Protein AF-L9KLC5-F1 (afdb_monomer_lite)

Structure (mmCIF, N/CA/C/O backbone):
data_AF-L9KLC5-F1
#
_entry.id   AF-L9KLC5-F1
#
loop_
_atom_site.group_PDB
_atom_site.id
_atom_site.type_symbol
_atom_site.label_atom_id
_atom_site.label_alt_id
_atom_site.label_comp_id
_atom_site.label_asym_id
_atom_site.label_entity_id
_atom_site.label_seq_id
_atom_site.pdbx_PDB_ins_code
_atom_site.Cartn_x
_atom_site.Cartn_y
_atom_site.Cartn_z
_atom_site.occupancy
_atom_site.B_iso_or_equiv
_atom_site.auth_seq_id
_atom_site.auth_comp_id
_atom_site.auth_asym_id
_atom_site.auth_atom_id
_atom_site.pdbx_PDB_model_num
ATOM 1 N N . MET A 1 1 ? -35.137 -9.277 29.439 1.00 42.78 1 MET A N 1
ATOM 2 C CA . MET A 1 1 ? -35.444 -10.238 28.359 1.00 42.78 1 MET A CA 1
ATOM 3 C C . MET A 1 1 ? -36.063 -11.472 28.999 1.00 42.78 1 MET A C 1
ATOM 5 O O . MET A 1 1 ? -35.470 -12.008 29.927 1.00 42.78 1 MET A O 1
ATOM 9 N N . LEU A 1 2 ? -37.289 -11.828 28.605 1.00 43.81 2 LEU A N 1
ATOM 10 C CA . LEU A 1 2 ? -38.022 -12.984 29.130 1.00 43.81 2 LEU A CA 1
ATOM 11 C C . LEU A 1 2 ? -37.481 -14.276 28.512 1.00 43.81 2 LEU A C 1
ATOM 13 O O . LEU A 1 2 ? -37.380 -14.364 27.292 1.00 43.81 2 LEU A O 1
ATOM 17 N N . PHE A 1 3 ? -37.238 -15.297 29.333 1.00 42.31 3 PHE A N 1
ATOM 18 C CA . PHE A 1 3 ? -37.087 -16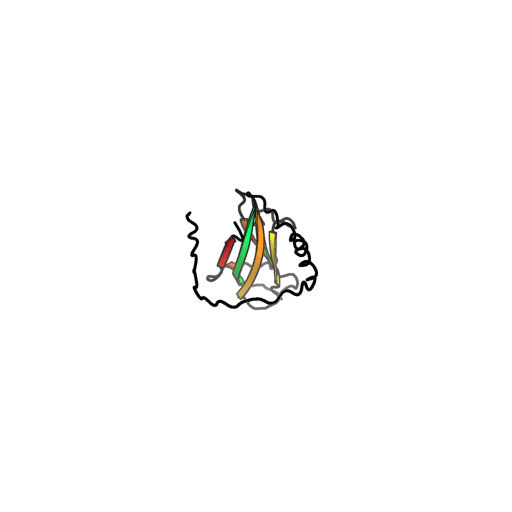.667 28.850 1.00 42.31 3 PHE A CA 1
ATOM 19 C C . PHE A 1 3 ? -38.375 -17.439 29.136 1.00 42.31 3 PHE A C 1
ATOM 21 O O . PHE A 1 3 ? -38.686 -17.780 30.277 1.00 42.31 3 PHE A O 1
ATOM 28 N N . VAL A 1 4 ? -39.144 -17.671 28.073 1.00 50.16 4 VAL A N 1
ATOM 29 C CA . VAL A 1 4 ? -40.345 -18.509 28.067 1.00 50.16 4 VAL A CA 1
ATOM 30 C C . VAL A 1 4 ? -39.913 -19.966 28.233 1.00 50.16 4 VAL A C 1
ATOM 32 O O . VAL A 1 4 ? -39.196 -20.505 27.394 1.00 50.16 4 VAL A O 1
ATOM 35 N N . ARG A 1 5 ? -40.350 -20.621 29.314 1.00 53.28 5 ARG A N 1
ATOM 36 C CA . ARG A 1 5 ? -40.268 -22.082 29.448 1.00 53.28 5 ARG A CA 1
ATOM 37 C C . ARG A 1 5 ? -41.528 -22.711 28.859 1.00 53.28 5 ARG A C 1
ATOM 39 O O . ARG A 1 5 ? -42.580 -22.681 29.492 1.00 53.28 5 ARG A O 1
ATOM 46 N N . GLN A 1 6 ? -41.409 -23.319 27.680 1.00 43.84 6 GLN A N 1
ATOM 47 C CA . GLN A 1 6 ? -42.404 -24.271 27.188 1.00 43.84 6 GLN A CA 1
ATOM 48 C C . GLN A 1 6 ? -42.295 -25.572 27.989 1.00 43.84 6 GLN A C 1
ATOM 50 O O . GLN A 1 6 ? -41.244 -26.207 28.035 1.00 43.84 6 GLN A O 1
ATOM 55 N N . SER A 1 7 ? -43.385 -25.935 28.661 1.00 54.06 7 SER A N 1
ATOM 56 C CA . SER A 1 7 ? -43.576 -27.246 29.277 1.00 54.06 7 SER A CA 1
ATOM 57 C C . SER A 1 7 ? -44.527 -28.048 28.401 1.00 54.06 7 SER A C 1
ATOM 59 O O . SER A 1 7 ? -45.740 -27.874 28.504 1.00 54.06 7 SER A O 1
ATOM 61 N N . ASP A 1 8 ? -43.995 -28.942 27.574 1.00 46.34 8 ASP A N 1
ATOM 62 C CA . ASP A 1 8 ? -44.810 -29.964 26.924 1.00 46.34 8 ASP A CA 1
ATOM 63 C C . ASP A 1 8 ? -45.087 -31.094 27.923 1.00 46.34 8 ASP A C 1
ATOM 65 O O . ASP A 1 8 ? -44.284 -32.002 28.148 1.00 46.34 8 ASP A O 1
ATOM 69 N N . LYS A 1 9 ? -46.252 -31.010 28.574 1.00 55.09 9 LYS A N 1
ATOM 70 C CA . LYS A 1 9 ? -46.855 -32.124 29.311 1.00 55.09 9 LYS A CA 1
ATOM 71 C C . LYS A 1 9 ? -47.473 -33.103 28.309 1.00 55.09 9 LYS A C 1
ATOM 73 O O . LYS A 1 9 ? -48.619 -32.941 27.905 1.00 55.09 9 LYS A O 1
ATOM 78 N N . GLY A 1 10 ? -46.728 -34.149 27.962 1.00 40.53 10 GLY A N 1
ATOM 79 C CA . GLY A 1 10 ? -47.250 -35.334 27.280 1.00 40.53 10 GLY A CA 1
ATOM 80 C C . GLY A 1 10 ? -47.792 -36.359 28.278 1.00 40.53 10 GLY A C 1
ATOM 81 O O . GLY A 1 10 ? -47.041 -36.978 29.027 1.00 40.53 10 GLY A O 1
ATOM 82 N N . VAL A 1 11 ? -49.111 -36.524 28.293 1.00 54.00 11 VAL A N 1
ATOM 83 C CA . VAL A 1 11 ? -49.867 -37.548 29.028 1.00 54.00 11 VAL A CA 1
ATOM 84 C C . VAL A 1 11 ? -49.674 -38.941 28.406 1.00 54.00 11 VAL A C 1
ATOM 86 O O . VAL A 1 11 ? -49.833 -39.070 27.200 1.00 54.00 11 VAL A O 1
ATOM 89 N N . ASN A 1 12 ? -49.428 -40.002 29.195 1.00 40.97 12 ASN A N 1
ATOM 90 C CA . ASN A 1 12 ? -50.196 -41.253 29.057 1.00 40.97 12 ASN A CA 1
ATOM 91 C C . ASN A 1 12 ? -50.024 -42.234 30.234 1.00 40.97 12 ASN A C 1
ATOM 93 O O . ASN A 1 12 ? -48.937 -42.520 30.725 1.00 40.97 12 ASN A O 1
ATOM 97 N N . SER A 1 13 ? -51.165 -42.771 30.639 1.00 51.97 13 SER A N 1
ATOM 98 C CA . SER A 1 13 ? -51.431 -43.753 31.685 1.00 51.97 13 SER A CA 1
ATOM 99 C C . SER A 1 13 ? -50.973 -45.186 31.365 1.00 51.97 13 SER A C 1
ATOM 101 O O . SER A 1 13 ? -51.109 -45.623 30.225 1.00 51.97 13 SER A O 1
ATOM 103 N N . LYS A 1 14 ? -50.581 -45.970 32.390 1.00 40.66 14 LYS A N 1
ATOM 104 C CA . LYS A 1 14 ? -50.991 -47.390 32.536 1.00 40.66 14 LYS A CA 1
ATOM 105 C C . LYS A 1 14 ? -50.641 -47.994 33.909 1.00 40.66 14 LYS A C 1
ATOM 107 O O . LYS A 1 14 ? -49.487 -48.101 34.304 1.00 40.66 14 LYS A O 1
ATOM 112 N N . ARG A 1 15 ? -51.688 -48.439 34.614 1.00 55.22 15 ARG A N 1
ATOM 113 C CA . ARG A 1 15 ? -51.669 -49.317 35.802 1.00 55.22 15 ARG A CA 1
ATOM 114 C C . ARG A 1 15 ? -51.050 -50.686 35.466 1.00 55.22 15 ARG A C 1
ATOM 116 O O . ARG A 1 15 ? -51.536 -51.319 34.534 1.00 55.22 15 ARG A O 1
ATOM 123 N N . ARG A 1 16 ? -50.159 -51.225 36.319 1.00 38.47 16 ARG A N 1
ATOM 124 C CA . ARG A 1 16 ? -50.186 -52.654 36.730 1.00 38.47 16 ARG A CA 1
ATOM 125 C C . ARG A 1 16 ? -49.274 -52.981 37.932 1.00 38.47 16 ARG A C 1
ATOM 127 O O . ARG A 1 16 ? -48.059 -52.994 37.834 1.00 38.47 16 ARG A O 1
ATOM 134 N N . SER A 1 17 ? -49.930 -53.235 39.066 1.00 47.22 17 SER A N 1
ATOM 135 C CA . SER A 1 17 ? -49.796 -54.382 39.987 1.00 47.22 17 SER A CA 1
ATOM 136 C C . SER A 1 17 ? -48.453 -55.128 40.161 1.00 47.22 17 SER A C 1
ATOM 138 O O . SER A 1 17 ? -48.020 -55.839 39.264 1.00 47.22 17 SER A O 1
ATOM 140 N N . ARG A 1 18 ? -47.989 -55.117 41.427 1.00 50.56 18 ARG A N 1
ATOM 141 C CA . ARG A 1 18 ? -47.351 -56.189 42.238 1.00 50.56 18 ARG A CA 1
ATOM 142 C C . ARG A 1 18 ? -46.278 -57.086 41.592 1.00 50.56 18 ARG A C 1
ATOM 144 O O . ARG A 1 18 ? -46.581 -57.981 40.816 1.00 50.56 18 ARG A O 1
ATOM 151 N N . GLY A 1 19 ? -45.066 -56.990 42.146 1.00 41.56 19 GLY A N 1
ATOM 152 C CA . GLY A 1 19 ? -44.021 -58.017 42.074 1.00 41.56 19 GLY A CA 1
ATOM 153 C C . GLY A 1 19 ? -42.798 -57.604 42.895 1.00 41.56 19 GLY A C 1
ATOM 154 O O . GLY A 1 19 ? -41.914 -56.919 42.397 1.00 41.56 19 GLY A O 1
ATOM 155 N N . LYS A 1 20 ? -42.777 -57.948 44.187 1.00 52.56 20 LYS A N 1
ATOM 156 C CA . LYS A 1 20 ? -41.714 -57.585 45.135 1.00 52.56 20 LYS A CA 1
ATOM 157 C C . LYS A 1 20 ? -40.546 -58.568 44.998 1.00 52.56 20 LYS A C 1
ATOM 159 O O . LYS A 1 20 ? -40.587 -59.647 45.570 1.00 52.56 20 LYS A O 1
ATOM 164 N N . THR A 1 21 ? -39.490 -58.167 44.296 1.00 48.28 21 THR A N 1
ATOM 165 C CA . THR A 1 21 ? -38.128 -58.701 44.465 1.00 48.28 21 THR A CA 1
ATOM 166 C C . THR A 1 21 ? -37.161 -57.522 44.432 1.00 48.28 21 THR A C 1
ATOM 168 O O . THR A 1 21 ? -36.985 -56.862 43.412 1.00 48.28 21 THR A O 1
ATOM 171 N N . ARG A 1 22 ? -36.564 -57.205 45.588 1.00 51.19 22 ARG A N 1
ATOM 172 C CA . ARG A 1 22 ? -35.509 -56.190 45.710 1.00 51.19 22 ARG A CA 1
ATOM 173 C C . ARG A 1 22 ? -34.255 -56.718 45.005 1.00 51.19 22 ARG A C 1
ATOM 175 O O . ARG A 1 22 ? -33.419 -57.354 45.634 1.00 51.19 22 ARG A O 1
ATOM 182 N N . ARG A 1 23 ? -34.127 -56.466 43.700 1.00 50.81 23 ARG A N 1
ATOM 183 C CA . ARG A 1 23 ? -32.815 -56.452 43.044 1.00 50.81 23 ARG A CA 1
ATOM 184 C C . ARG A 1 23 ? -32.133 -55.147 43.434 1.00 50.81 23 ARG A C 1
ATOM 186 O O . ARG A 1 23 ? -32.679 -54.073 43.191 1.00 50.81 23 ARG A O 1
ATOM 193 N N . VAL A 1 24 ? -30.982 -55.254 44.090 1.00 59.22 24 VAL A N 1
ATOM 194 C CA . VAL A 1 24 ? -30.119 -54.116 44.415 1.00 59.22 24 VAL A CA 1
ATOM 195 C C . VAL A 1 24 ? -29.614 -53.567 43.082 1.00 59.22 24 VAL A C 1
ATOM 197 O O . VAL A 1 24 ? -28.774 -54.188 42.439 1.00 59.22 24 VAL A O 1
ATOM 200 N N . GLN A 1 25 ? -30.200 -52.468 42.607 1.00 58.38 25 GLN A N 1
ATOM 201 C CA . GLN A 1 25 ? -29.637 -51.729 41.481 1.00 58.38 25 GLN A CA 1
ATOM 202 C C . GLN A 1 25 ? -28.346 -51.069 41.984 1.00 58.38 25 GLN A C 1
ATOM 204 O O . GLN A 1 25 ? -28.409 -50.373 43.003 1.00 58.38 25 GLN A O 1
ATOM 209 N N . PRO A 1 26 ? -27.186 -51.290 41.339 1.00 64.50 26 PRO A N 1
ATOM 210 C CA . PRO A 1 26 ? -25.995 -50.498 41.614 1.00 64.50 26 PRO A CA 1
ATOM 211 C C . PRO A 1 26 ? -26.360 -49.023 41.451 1.00 64.50 26 PRO A C 1
ATOM 213 O O . PRO A 1 26 ? -27.056 -48.670 40.496 1.00 64.50 26 PRO A O 1
ATOM 216 N N . LEU A 1 27 ? -25.962 -48.185 42.410 1.00 68.94 27 LEU A N 1
ATOM 217 C CA . LEU A 1 27 ? -26.276 -46.762 42.366 1.00 68.94 27 LEU A CA 1
ATOM 218 C C . LEU A 1 27 ? -25.819 -46.180 41.014 1.00 68.94 27 LEU A C 1
ATOM 220 O O . LEU A 1 27 ? -24.725 -46.531 40.561 1.00 68.94 27 LEU A O 1
ATOM 224 N N . PRO A 1 28 ? -26.620 -45.311 40.367 1.00 70.81 28 PRO A N 1
ATOM 225 C CA . PRO A 1 28 ? -26.165 -44.557 39.207 1.00 70.81 28 PRO A CA 1
ATOM 226 C C . PRO A 1 28 ? -24.825 -43.899 39.537 1.00 70.81 28 PRO A C 1
ATOM 228 O O . PRO A 1 28 ? -24.700 -43.244 40.575 1.00 70.81 28 PRO A O 1
ATOM 231 N N . GLY A 1 29 ? -23.818 -44.133 38.693 1.00 73.25 29 GLY A N 1
ATOM 232 C CA . GLY A 1 29 ? -22.491 -43.560 38.891 1.00 73.25 29 GLY A CA 1
ATOM 233 C C . GLY A 1 29 ? -22.571 -42.033 38.986 1.00 73.25 29 GLY A C 1
ATOM 234 O O . GLY A 1 29 ? -23.473 -41.431 38.392 1.00 73.25 29 GLY A O 1
ATOM 235 N N . PRO A 1 30 ? -21.668 -41.392 39.741 1.00 81.69 30 PRO A N 1
ATOM 236 C CA . PRO A 1 30 ? -21.642 -39.941 39.817 1.00 81.69 30 PRO A CA 1
ATOM 237 C C . PRO A 1 30 ? -21.497 -39.339 38.407 1.00 81.69 30 PRO A C 1
ATOM 239 O O . PRO A 1 30 ? -20.821 -39.934 37.560 1.00 81.69 30 PRO A O 1
ATOM 242 N N . PRO A 1 31 ? -22.115 -38.173 38.136 1.00 81.50 31 PRO A N 1
ATOM 243 C CA . PRO A 1 31 ? -21.855 -37.416 36.918 1.00 81.50 31 PRO A CA 1
ATOM 244 C C . PRO A 1 31 ? -20.347 -37.267 36.700 1.00 81.50 31 PRO A C 1
ATOM 246 O O . PRO A 1 31 ? -19.607 -37.010 37.652 1.00 81.50 31 PRO A O 1
ATOM 249 N N . GLY A 1 32 ? -19.897 -37.449 35.456 1.00 76.94 32 GLY A N 1
ATOM 250 C CA . GLY A 1 32 ? -18.493 -37.256 35.107 1.00 76.94 32 GLY A CA 1
ATOM 251 C C . GLY A 1 32 ? -18.023 -35.850 35.499 1.00 76.94 32 GLY A C 1
ATOM 252 O O . GLY A 1 32 ? -18.836 -34.917 35.510 1.00 76.94 32 GLY A O 1
ATOM 253 N N . PRO A 1 33 ? -16.737 -35.679 35.842 1.00 84.75 33 PRO A N 1
ATOM 254 C CA . PRO A 1 33 ? -16.212 -34.364 36.165 1.00 84.75 33 PRO A CA 1
ATOM 255 C C . PRO A 1 33 ? -16.456 -33.396 34.994 1.00 84.75 33 PRO A C 1
ATOM 257 O O . PRO A 1 33 ? -16.416 -33.822 33.833 1.00 84.75 33 PRO A O 1
ATOM 260 N N . PRO A 1 34 ? -16.705 -32.103 35.274 1.00 83.19 34 PRO A N 1
ATOM 261 C CA . PRO A 1 34 ? -16.731 -31.078 34.241 1.00 83.19 34 PRO A CA 1
ATOM 262 C C . PRO A 1 34 ? -15.475 -31.175 33.372 1.00 83.19 34 PRO A C 1
ATOM 264 O O . PRO A 1 34 ? -14.375 -31.386 33.887 1.00 83.19 34 PRO A O 1
ATOM 267 N N . GLY A 1 35 ? -15.644 -31.040 32.055 1.00 79.69 35 GLY A N 1
ATOM 268 C CA . GLY A 1 35 ? -14.510 -31.004 31.137 1.00 79.69 35 GLY A CA 1
ATOM 269 C C . GLY A 1 35 ? -13.533 -29.883 31.514 1.00 79.69 35 GLY A C 1
ATOM 270 O O . GLY A 1 35 ? -13.946 -28.894 32.130 1.00 79.69 35 GLY A O 1
ATOM 271 N N . PRO A 1 36 ? -12.242 -30.018 31.167 1.00 85.38 36 PRO A N 1
ATOM 272 C CA . PRO A 1 36 ? -11.267 -28.971 31.424 1.00 85.38 36 PRO A CA 1
ATOM 273 C C . PRO A 1 36 ? -11.740 -27.657 30.805 1.00 85.38 36 PRO A C 1
ATOM 275 O O . PRO A 1 36 ? -12.269 -27.628 29.690 1.00 85.38 36 PRO A O 1
ATOM 278 N N . GLN A 1 37 ? -11.559 -26.567 31.546 1.00 83.56 37 GLN A N 1
ATOM 279 C CA . GLN A 1 37 ? -11.861 -25.245 31.029 1.00 83.56 37 GLN A CA 1
ATOM 280 C C . GLN A 1 37 ? -10.972 -24.972 29.812 1.00 83.56 37 GLN A C 1
ATOM 282 O O . GLN A 1 37 ? -9.769 -25.241 29.839 1.00 83.56 37 GLN A O 1
ATOM 287 N N . GLY A 1 38 ? -11.583 -24.476 28.733 1.00 75.62 38 GLY A N 1
ATOM 288 C CA . GLY A 1 38 ? -10.853 -24.091 27.530 1.00 75.62 38 GLY A CA 1
ATOM 289 C C . GLY A 1 38 ? -9.805 -23.013 27.831 1.00 75.62 38 GLY A C 1
ATOM 290 O O . GLY A 1 38 ? -9.916 -22.310 28.841 1.00 75.62 38 GLY A O 1
ATOM 291 N N . PRO A 1 39 ? -8.782 -22.872 26.975 1.00 80.38 39 PRO A N 1
ATOM 292 C CA . PRO A 1 39 ? -7.769 -21.843 27.153 1.00 80.38 39 PRO A CA 1
ATOM 293 C C . PRO A 1 39 ? -8.416 -20.447 27.218 1.00 80.38 39 PRO A C 1
ATOM 295 O O . PRO A 1 39 ? -9.404 -20.202 26.517 1.00 80.38 39 PRO A O 1
ATOM 298 N N . PRO A 1 40 ? -7.877 -19.527 28.040 1.00 80.19 40 PRO A N 1
ATOM 299 C CA . PRO A 1 40 ? -8.296 -18.132 28.031 1.00 80.19 40 PRO A CA 1
ATOM 300 C C . PRO A 1 40 ? -8.230 -17.556 26.613 1.00 80.19 40 PRO A C 1
ATOM 302 O O . PRO A 1 40 ? -7.259 -17.787 25.890 1.00 80.19 40 PRO A O 1
ATOM 305 N N . GLY A 1 41 ? -9.262 -16.811 26.217 1.00 73.62 41 GLY A N 1
ATOM 306 C CA . GLY A 1 41 ? -9.247 -16.082 24.951 1.00 73.62 41 GLY A CA 1
ATOM 307 C C . GLY A 1 41 ? -8.134 -15.021 24.921 1.00 73.62 41 GLY A C 1
ATOM 308 O O . GLY A 1 41 ? -7.663 -14.594 25.979 1.00 73.62 41 GLY A O 1
ATOM 309 N N . PRO A 1 42 ? -7.700 -14.582 23.728 1.00 67.44 42 PRO A N 1
ATOM 310 C CA . PRO A 1 42 ? -6.713 -13.515 23.600 1.00 67.44 42 PRO A CA 1
ATOM 311 C C . PRO A 1 42 ? -7.224 -12.216 24.242 1.00 67.44 42 PRO A C 1
ATOM 313 O O . PRO A 1 42 ? -8.339 -11.775 23.971 1.00 67.44 42 PRO A O 1
ATOM 316 N N . ILE A 1 43 ? -6.397 -11.599 25.090 1.00 62.97 43 ILE A N 1
ATOM 317 C CA . ILE A 1 43 ? -6.682 -10.302 25.716 1.00 62.97 43 ILE A CA 1
ATOM 318 C C . ILE A 1 43 ? -6.230 -9.217 24.736 1.00 62.97 43 ILE A C 1
ATOM 320 O O . ILE A 1 43 ? -5.039 -8.921 24.646 1.00 62.97 43 ILE A O 1
ATOM 324 N N . ILE A 1 44 ? -7.165 -8.649 23.976 1.00 60.81 44 ILE A N 1
ATOM 325 C CA . ILE A 1 44 ? -6.906 -7.449 23.172 1.00 60.81 44 ILE A CA 1
ATOM 326 C C . ILE A 1 44 ? -7.217 -6.240 24.070 1.00 60.81 44 ILE A C 1
ATOM 328 O O . ILE A 1 44 ? -8.344 -6.145 24.560 1.00 60.81 44 ILE A O 1
ATOM 332 N N . PRO A 1 45 ? -6.249 -5.345 24.349 1.00 64.44 45 PRO A N 1
ATOM 333 C CA . PRO A 1 45 ? -6.528 -4.135 25.110 1.00 64.44 45 PRO A CA 1
ATOM 334 C C . PRO A 1 45 ? -7.559 -3.273 24.361 1.00 64.44 45 PRO A C 1
ATOM 336 O O . PRO A 1 45 ? -7.473 -3.177 23.135 1.00 64.44 45 PRO A O 1
ATOM 339 N N . PRO A 1 46 ? -8.523 -2.645 25.057 1.00 64.06 46 PRO A N 1
ATOM 340 C CA . PRO A 1 46 ? -9.630 -1.915 24.431 1.00 64.06 46 PRO A CA 1
ATOM 341 C C . PRO A 1 46 ? -9.179 -0.736 23.552 1.00 64.06 46 PRO A C 1
ATOM 343 O O . PRO A 1 46 ? -9.956 -0.226 22.748 1.00 64.06 46 PRO A O 1
ATOM 346 N N . GLU A 1 47 ? -7.923 -0.306 23.668 1.00 68.44 47 GLU A N 1
ATOM 347 C CA . GLU A 1 47 ? -7.333 0.761 22.864 1.00 68.44 47 GLU A CA 1
ATOM 348 C C . GLU A 1 47 ? -6.651 0.267 21.579 1.00 68.44 47 GLU A C 1
ATOM 350 O O . GLU A 1 47 ? -6.242 1.102 20.768 1.00 68.44 47 GLU A O 1
ATOM 355 N N . ALA A 1 48 ? -6.493 -1.049 21.393 1.00 71.62 48 ALA A N 1
ATOM 356 C CA . ALA A 1 48 ? -5.803 -1.643 20.253 1.00 71.62 48 ALA A CA 1
ATOM 357 C C . ALA A 1 48 ? -6.791 -2.174 19.204 1.00 71.62 48 ALA A C 1
ATOM 359 O O . ALA A 1 48 ? -7.593 -3.068 19.452 1.00 71.62 48 ALA A O 1
ATOM 360 N N . LEU A 1 49 ? -6.678 -1.639 17.992 1.00 82.81 49 LEU A N 1
ATOM 361 C CA . LEU A 1 49 ? -7.451 -1.992 16.814 1.00 82.81 49 LEU A CA 1
ATOM 362 C C . LEU A 1 49 ? -6.566 -2.765 15.840 1.00 82.81 49 LEU A C 1
ATOM 364 O O . LEU A 1 49 ? -5.600 -2.236 15.287 1.00 82.81 49 LEU A O 1
ATOM 368 N N . LEU A 1 50 ? -6.926 -4.017 15.594 1.00 85.00 50 LEU A N 1
ATOM 369 C CA . LEU A 1 50 ? -6.359 -4.811 14.512 1.00 85.00 50 LEU A CA 1
ATOM 370 C C . LEU A 1 50 ? -6.933 -4.320 13.184 1.00 85.00 50 LEU A C 1
ATOM 372 O O . LEU A 1 50 ? -8.142 -4.397 12.976 1.00 85.00 50 LEU A O 1
ATOM 376 N N . LYS A 1 51 ? -6.095 -3.834 12.268 1.00 88.06 51 LYS A N 1
ATOM 377 C CA . LYS A 1 51 ? -6.542 -3.478 10.915 1.00 88.06 51 LYS A CA 1
ATOM 378 C C . LYS A 1 51 ? -5.811 -4.291 9.867 1.00 88.06 51 LYS A C 1
ATOM 380 O O . LYS A 1 51 ? -4.584 -4.248 9.811 1.00 88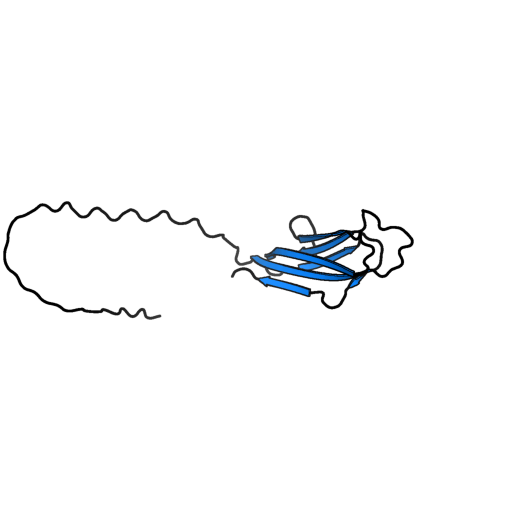.06 51 LYS A O 1
ATOM 385 N N . ASP A 1 52 ? -6.575 -4.986 9.034 1.00 93.00 52 ASP A N 1
ATOM 386 C CA . ASP A 1 52 ? -6.079 -5.633 7.825 1.00 93.00 52 ASP A CA 1
ATOM 387 C C . ASP A 1 52 ? -6.031 -4.617 6.692 1.00 93.00 52 ASP A C 1
ATOM 389 O O . ASP A 1 52 ? -7.048 -4.018 6.344 1.00 93.00 52 ASP A O 1
ATOM 393 N N . PHE A 1 53 ? -4.844 -4.390 6.153 1.00 94.69 53 PHE A N 1
ATOM 394 C CA . PHE A 1 53 ? -4.594 -3.465 5.064 1.00 94.69 53 PHE A CA 1
ATOM 395 C C . PHE A 1 53 ? -4.416 -4.233 3.767 1.00 94.69 53 PHE A C 1
ATOM 397 O O . PHE A 1 53 ? -3.687 -5.220 3.714 1.00 94.69 53 PHE A O 1
ATOM 404 N N . GLN A 1 54 ? -5.018 -3.710 2.706 1.00 96.00 54 GLN A N 1
ATOM 405 C CA . GLN A 1 54 ? -4.830 -4.186 1.346 1.00 96.00 54 GLN A CA 1
ATOM 406 C C . GLN A 1 54 ? -4.534 -2.987 0.454 1.00 96.00 54 GLN A C 1
ATOM 408 O O . GLN A 1 54 ? -5.359 -2.084 0.296 1.00 96.00 54 GLN A O 1
ATOM 413 N N . LEU A 1 55 ? -3.350 -2.979 -0.146 1.00 96.50 55 LEU A N 1
ATOM 414 C CA . LEU A 1 55 ? -2.925 -1.923 -1.049 1.00 96.50 55 LEU A CA 1
ATOM 415 C C . LEU A 1 55 ? -2.395 -2.530 -2.339 1.00 96.50 55 LEU A C 1
ATOM 417 O O . LEU A 1 55 ? -1.496 -3.364 -2.323 1.00 96.50 55 LEU A O 1
ATOM 421 N N . LEU A 1 56 ? -2.935 -2.060 -3.456 1.00 96.06 56 LEU A N 1
ATOM 422 C CA . LEU A 1 56 ? -2.495 -2.373 -4.804 1.00 96.06 56 LEU A CA 1
ATOM 423 C C . LEU A 1 56 ? -2.104 -1.071 -5.491 1.00 96.06 56 LEU A C 1
ATOM 425 O O . LEU A 1 56 ? -2.953 -0.216 -5.740 1.00 96.06 56 LEU A O 1
ATOM 429 N N . LEU A 1 57 ? -0.836 -0.935 -5.844 1.00 95.50 57 LEU A N 1
ATOM 430 C CA . LEU A 1 57 ? -0.346 0.188 -6.621 1.00 95.50 57 LEU A CA 1
ATOM 431 C C . LEU A 1 57 ? -0.049 -0.275 -8.043 1.00 95.50 57 LEU A C 1
ATOM 433 O O . LEU A 1 57 ? 0.764 -1.173 -8.266 1.00 95.50 57 LEU A O 1
ATOM 437 N N . LYS A 1 58 ? -0.698 0.372 -9.007 1.00 94.50 58 LYS A N 1
ATOM 438 C CA . LYS A 1 58 ? -0.358 0.276 -10.424 1.00 94.50 58 LYS A CA 1
ATOM 439 C C . LYS A 1 58 ? 0.432 1.514 -10.783 1.00 94.50 58 LYS A C 1
ATOM 441 O O . LYS A 1 58 ? -0.020 2.628 -10.513 1.00 94.50 58 LYS A O 1
ATOM 446 N N . ALA A 1 59 ? 1.573 1.346 -11.422 1.00 91.94 59 ALA A N 1
ATOM 447 C CA . ALA A 1 59 ? 2.327 2.490 -11.890 1.00 91.94 59 ALA A CA 1
ATOM 448 C C . ALA A 1 59 ? 3.008 2.219 -13.229 1.00 91.94 59 ALA A C 1
ATOM 450 O O . ALA A 1 59 ? 3.163 1.080 -13.674 1.00 91.94 59 ALA A O 1
ATOM 451 N N . LEU A 1 60 ? 3.284 3.322 -13.913 1.00 90.56 60 LEU A N 1
ATOM 452 C CA . LEU A 1 60 ? 3.904 3.373 -15.222 1.00 90.56 60 LEU A CA 1
ATOM 453 C C . LEU A 1 60 ? 5.286 3.991 -15.063 1.00 90.56 60 LEU A C 1
ATOM 455 O O . LEU A 1 60 ? 5.430 5.045 -14.451 1.00 90.56 60 LEU A O 1
ATOM 459 N N . ARG A 1 61 ? 6.297 3.331 -15.610 1.00 87.94 61 ARG A N 1
ATOM 460 C CA . ARG A 1 61 ? 7.653 3.847 -15.704 1.00 87.94 61 ARG A CA 1
ATOM 461 C C . ARG A 1 61 ? 7.709 4.783 -16.897 1.00 87.94 61 ARG A C 1
ATOM 463 O O . ARG A 1 61 ? 7.551 4.344 -18.031 1.00 87.94 61 ARG A O 1
ATOM 470 N N . GLU A 1 62 ? 7.968 6.053 -16.638 1.00 82.75 62 GLU A N 1
ATOM 471 C CA . GLU A 1 62 ? 8.262 7.011 -17.695 1.00 82.75 62 GLU A CA 1
ATOM 472 C C . GLU A 1 62 ? 9.676 6.691 -18.222 1.00 82.75 62 GLU A C 1
ATOM 474 O O . GLU A 1 62 ? 10.676 6.794 -17.503 1.00 82.75 62 GLU A O 1
ATOM 479 N N . GLN A 1 63 ? 9.771 6.188 -19.456 1.00 72.12 63 GLN A N 1
ATOM 480 C CA . GLN A 1 63 ? 11.053 5.973 -20.141 1.00 72.12 63 GLN A CA 1
ATOM 481 C C . GLN A 1 63 ? 11.603 7.312 -20.664 1.00 72.12 63 GLN A C 1
ATOM 483 O O . GLN A 1 63 ? 10.822 8.134 -21.142 1.00 72.12 63 GLN A O 1
ATOM 488 N N . PRO A 1 64 ? 12.932 7.557 -20.561 1.00 57.94 64 PRO A N 1
ATOM 489 C CA . PRO A 1 64 ? 13.945 6.785 -21.289 1.00 57.94 64 PRO A CA 1
ATOM 490 C C . PRO A 1 64 ? 15.197 6.483 -20.445 1.00 57.94 64 PRO A C 1
ATOM 492 O O . PRO A 1 64 ? 16.106 7.311 -20.332 1.00 57.94 64 PRO A O 1
ATOM 495 N N . ARG A 1 65 ? 15.313 5.271 -19.878 1.00 62.56 65 ARG A N 1
ATOM 496 C CA . ARG A 1 65 ? 16.619 4.840 -19.349 1.00 62.56 65 ARG A CA 1
ATOM 497 C C . ARG A 1 65 ? 17.563 4.590 -20.518 1.00 62.56 65 ARG A C 1
ATOM 499 O O . ARG A 1 65 ? 17.380 3.656 -21.289 1.00 62.56 65 ARG A O 1
ATOM 506 N N . ARG A 1 66 ? 18.611 5.410 -20.626 1.00 61.28 66 ARG A N 1
ATOM 507 C CA . ARG A 1 66 ? 19.779 5.105 -21.460 1.00 61.28 66 ARG A CA 1
ATOM 508 C C . ARG A 1 66 ? 20.617 4.045 -20.742 1.00 61.28 66 ARG A C 1
ATOM 510 O O . ARG A 1 66 ? 21.529 4.380 -19.993 1.00 61.28 66 ARG A O 1
ATOM 517 N N . GLY A 1 67 ? 20.265 2.776 -20.916 1.00 68.69 67 GLY A N 1
ATOM 518 C CA . GLY A 1 67 ? 21.040 1.648 -20.402 1.00 68.69 67 GLY A CA 1
ATOM 519 C C . GLY A 1 67 ? 20.183 0.440 -20.020 1.00 68.69 67 GLY A C 1
ATOM 520 O O . GLY A 1 67 ? 18.970 0.576 -19.859 1.00 68.69 67 GLY A O 1
ATOM 521 N N . PRO A 1 68 ? 20.803 -0.744 -19.882 1.00 70.12 68 PRO A N 1
ATOM 522 C CA . PRO A 1 68 ? 20.101 -1.961 -19.497 1.00 70.12 68 PRO A CA 1
ATOM 523 C C . PRO A 1 68 ? 19.519 -1.863 -18.070 1.00 70.12 68 PRO A C 1
ATOM 525 O O . PRO A 1 68 ? 20.080 -1.141 -17.234 1.00 70.12 68 PRO A O 1
ATOM 528 N N . PRO A 1 69 ? 18.420 -2.588 -17.774 1.00 71.38 69 PRO A N 1
ATOM 529 C CA . PRO A 1 69 ? 17.878 -2.716 -16.422 1.00 71.38 69 PRO A CA 1
ATOM 530 C C . PRO A 1 69 ? 18.957 -3.190 -15.450 1.00 71.38 69 PRO A C 1
ATOM 532 O O . PRO A 1 69 ? 19.754 -4.073 -15.781 1.00 71.38 69 PRO A O 1
ATOM 535 N N . ARG A 1 70 ? 19.008 -2.598 -14.255 1.00 76.44 70 ARG A N 1
ATOM 536 C CA . ARG A 1 70 ? 19.978 -3.010 -13.236 1.00 76.44 70 ARG A CA 1
ATOM 537 C C . ARG A 1 70 ? 19.338 -4.059 -12.328 1.00 76.44 70 ARG A C 1
ATOM 539 O O . ARG A 1 70 ? 18.177 -3.896 -11.967 1.00 76.44 70 ARG A O 1
ATOM 546 N N . PRO A 1 71 ? 20.105 -5.036 -11.814 1.00 71.50 71 PRO A N 1
ATOM 547 C CA . PRO A 1 71 ? 19.606 -6.001 -10.823 1.00 71.50 71 PRO A CA 1
ATOM 548 C C . PRO A 1 71 ? 19.115 -5.361 -9.513 1.00 71.50 71 PRO A C 1
ATOM 550 O O . PRO A 1 71 ? 18.531 -6.020 -8.665 1.00 71.50 71 PRO A O 1
ATOM 553 N N . ARG A 1 72 ? 19.417 -4.074 -9.300 1.00 81.31 72 ARG A N 1
ATOM 554 C CA . ARG A 1 72 ? 19.023 -3.302 -8.113 1.00 81.31 72 ARG A CA 1
ATOM 555 C C . ARG A 1 72 ? 17.773 -2.457 -8.338 1.00 81.31 72 ARG A C 1
ATOM 557 O O . ARG A 1 72 ? 17.344 -1.781 -7.407 1.00 81.31 72 ARG A O 1
ATOM 564 N N . ASP A 1 73 ? 17.220 -2.464 -9.549 1.00 87.06 73 ASP A N 1
ATOM 565 C CA . ASP A 1 73 ? 16.010 -1.719 -9.852 1.00 87.06 73 ASP A CA 1
ATOM 566 C C . ASP A 1 73 ? 14.855 -2.390 -9.116 1.00 87.06 73 ASP A C 1
ATOM 568 O O . ASP A 1 73 ? 14.376 -3.448 -9.512 1.00 87.06 73 ASP A O 1
ATOM 572 N N . GLN A 1 74 ? 14.426 -1.782 -8.019 1.00 90.38 74 GLN A N 1
ATOM 573 C CA . GLN A 1 74 ? 13.338 -2.292 -7.199 1.00 90.38 74 GLN A CA 1
ATOM 574 C C . GLN A 1 74 ? 12.458 -1.150 -6.709 1.00 90.38 74 GLN A C 1
ATOM 576 O O . GLN A 1 74 ? 12.902 -0.004 -6.600 1.00 90.38 74 GLN A O 1
ATOM 581 N N . LEU A 1 75 ? 11.213 -1.481 -6.388 1.00 92.00 75 LEU A N 1
ATOM 582 C CA . LEU A 1 75 ? 10.309 -0.607 -5.654 1.00 92.00 75 LEU A CA 1
ATOM 583 C C . LEU A 1 75 ? 9.941 -1.263 -4.345 1.00 92.00 75 LEU A C 1
ATOM 585 O O . LEU A 1 75 ? 9.696 -2.469 -4.295 1.00 92.00 75 LEU A O 1
ATOM 589 N N . ARG A 1 76 ? 9.868 -0.443 -3.306 1.00 93.50 76 ARG A N 1
ATOM 590 C CA . ARG A 1 76 ? 9.532 -0.876 -1.961 1.00 93.50 76 ARG A CA 1
ATOM 591 C C . ARG A 1 76 ? 8.334 -0.071 -1.483 1.00 93.50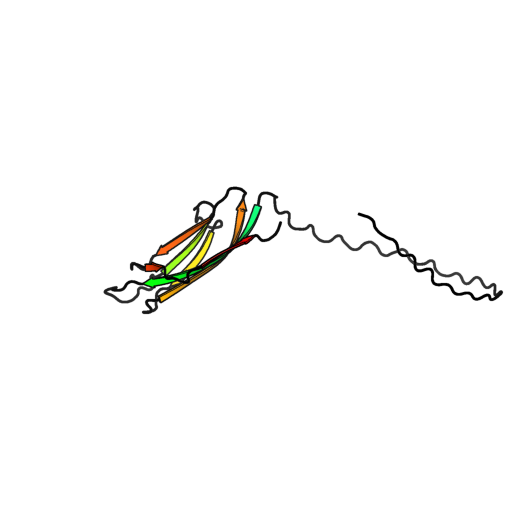 76 ARG A C 1
ATOM 593 O O . ARG A 1 76 ? 8.410 1.143 -1.317 1.00 93.50 76 ARG A O 1
ATOM 600 N N . LEU A 1 77 ? 7.208 -0.755 -1.335 1.00 94.75 77 LEU A N 1
ATOM 601 C CA . LEU A 1 77 ? 5.946 -0.185 -0.885 1.00 94.75 77 LEU A CA 1
ATOM 602 C C . LEU A 1 77 ? 5.779 -0.485 0.599 1.00 94.75 77 LEU A C 1
ATOM 604 O O . LEU A 1 77 ? 5.873 -1.646 0.998 1.00 94.75 77 LEU A O 1
ATOM 608 N N . LEU A 1 78 ? 5.525 0.547 1.400 1.00 94.81 78 LEU A N 1
ATOM 609 C CA . LEU A 1 78 ? 5.371 0.418 2.843 1.00 94.81 78 LEU A CA 1
ATOM 610 C C . LEU A 1 78 ? 4.066 1.036 3.337 1.00 94.81 78 LEU A C 1
ATOM 612 O O . LEU A 1 78 ? 3.648 2.088 2.856 1.00 94.81 78 LEU A O 1
ATOM 616 N N . ILE A 1 79 ? 3.468 0.408 4.347 1.00 95.38 79 ILE A N 1
ATOM 617 C CA . ILE A 1 79 ? 2.392 0.982 5.163 1.00 95.38 79 ILE A CA 1
ATOM 618 C C . ILE A 1 79 ? 2.919 1.074 6.587 1.00 95.38 79 ILE A C 1
ATOM 620 O O . ILE A 1 79 ? 3.286 0.051 7.155 1.00 95.38 79 ILE A O 1
ATOM 624 N N . CYS A 1 80 ? 2.969 2.272 7.162 1.00 93.94 80 CYS A N 1
ATOM 625 C CA . CYS A 1 80 ? 3.652 2.527 8.431 1.00 93.94 80 CYS A CA 1
ATOM 626 C C . CYS A 1 80 ? 2.724 3.213 9.431 1.00 93.94 80 CYS A C 1
ATOM 628 O O . CYS A 1 80 ? 1.934 4.077 9.053 1.00 93.94 80 CYS A O 1
ATOM 630 N N . ILE A 1 81 ? 2.850 2.880 10.716 1.00 93.25 81 ILE A N 1
ATOM 631 C CA . ILE A 1 81 ? 2.146 3.594 11.788 1.00 93.25 81 ILE A CA 1
ATOM 632 C C . ILE A 1 81 ? 2.909 4.881 12.108 1.00 93.25 81 ILE A C 1
ATOM 634 O O . ILE A 1 81 ? 4.127 4.864 12.270 1.00 93.25 81 ILE A O 1
ATOM 638 N N . GLN A 1 82 ? 2.202 6.010 12.178 1.00 92.75 82 GLN A N 1
ATOM 639 C CA . GLN A 1 82 ? 2.766 7.334 12.471 1.00 92.75 82 GLN A CA 1
ATOM 640 C C . GLN A 1 82 ? 3.969 7.715 11.588 1.00 92.75 82 GLN A C 1
ATOM 642 O O . GLN A 1 82 ? 4.869 8.427 12.026 1.00 92.75 82 GLN A O 1
ATOM 647 N N . SER A 1 83 ? 4.008 7.232 10.343 1.00 93.00 83 SER A N 1
ATOM 648 C CA . SER A 1 83 ? 5.141 7.433 9.427 1.00 93.00 83 SER A CA 1
ATOM 649 C C . SER A 1 83 ? 6.483 6.868 9.909 1.00 93.00 83 SER A C 1
ATOM 651 O O . SER A 1 83 ? 7.533 7.213 9.372 1.00 93.00 83 SER A O 1
ATOM 653 N N . GLN A 1 84 ? 6.467 5.962 10.888 1.00 92.00 84 GLN A N 1
ATOM 654 C CA . GLN A 1 84 ? 7.656 5.308 11.422 1.00 92.00 84 GLN A CA 1
ATOM 655 C C . GLN A 1 84 ? 7.827 3.934 10.770 1.00 92.00 84 GLN A C 1
ATOM 657 O O . GLN A 1 84 ? 7.374 2.914 11.280 1.00 92.00 84 GLN A O 1
ATOM 662 N N . CYS A 1 85 ? 8.507 3.890 9.626 1.00 91.81 85 CYS A N 1
ATOM 663 C CA . CYS A 1 85 ? 8.749 2.652 8.874 1.00 91.81 85 CYS A CA 1
ATOM 664 C C . CYS A 1 85 ? 9.925 1.816 9.424 1.00 91.81 85 CYS A C 1
ATOM 666 O O . CYS A 1 85 ? 10.698 1.220 8.671 1.00 91.81 85 CYS A O 1
ATOM 668 N N . GLN A 1 86 ? 10.100 1.803 10.747 1.00 83.94 86 GLN A N 1
ATOM 669 C CA . GLN A 1 86 ? 11.101 0.973 11.416 1.00 83.94 86 GLN A CA 1
ATOM 670 C C . GLN A 1 86 ? 10.607 -0.480 11.463 1.00 83.94 86 GLN A C 1
ATOM 672 O O . GLN A 1 86 ? 9.398 -0.745 11.442 1.00 83.94 86 GLN A O 1
ATOM 677 N N . ARG A 1 87 ? 11.544 -1.440 11.489 1.00 67.38 87 ARG A N 1
ATOM 678 C CA . ARG A 1 87 ? 11.215 -2.875 11.524 1.00 67.38 87 ARG A CA 1
ATOM 679 C C . ARG A 1 87 ? 10.202 -3.134 12.651 1.00 67.38 87 ARG A C 1
ATOM 681 O O . ARG A 1 87 ? 10.423 -2.660 13.761 1.00 67.38 87 ARG A O 1
ATOM 688 N N . HIS A 1 88 ? 9.148 -3.901 12.350 1.00 70.75 88 HIS A N 1
ATOM 689 C CA . HIS A 1 88 ? 8.025 -4.300 13.227 1.00 70.75 88 HIS A CA 1
ATOM 690 C C . HIS A 1 88 ? 6.829 -3.340 13.344 1.00 70.75 88 HIS A C 1
ATOM 692 O O . HIS A 1 88 ? 5.828 -3.725 13.941 1.00 70.75 88 HIS A O 1
ATOM 698 N N . VAL A 1 89 ? 6.874 -2.145 12.746 1.00 83.94 89 VAL A N 1
ATOM 699 C CA . VAL A 1 89 ? 5.740 -1.189 12.774 1.00 83.94 89 VAL A CA 1
ATOM 700 C C . VAL A 1 89 ? 5.254 -0.825 11.363 1.00 83.94 89 VAL A C 1
ATOM 702 O O . VAL A 1 89 ? 4.629 0.211 11.122 1.00 83.94 89 VAL A O 1
ATOM 705 N N . SER A 1 90 ? 5.575 -1.680 10.392 1.00 92.25 90 SER A N 1
ATOM 706 C CA . SER A 1 90 ? 5.195 -1.479 9.001 1.00 92.25 90 SER A CA 1
ATOM 707 C C . SER A 1 90 ? 4.938 -2.787 8.267 1.00 92.25 90 SER A C 1
ATOM 709 O O . SER A 1 90 ? 5.515 -3.825 8.593 1.00 92.25 90 SER A O 1
ATOM 711 N N . LEU A 1 91 ? 4.061 -2.711 7.270 1.00 94.06 91 LEU A N 1
ATOM 712 C CA . LEU A 1 91 ? 3.926 -3.716 6.224 1.00 94.06 91 LEU A CA 1
ATOM 713 C C . LEU A 1 91 ? 4.819 -3.311 5.064 1.00 94.06 91 LEU A C 1
ATOM 715 O O . LEU A 1 91 ? 4.917 -2.125 4.750 1.00 94.06 91 LEU A O 1
ATOM 719 N N . GLU A 1 92 ? 5.433 -4.289 4.416 1.00 94.38 92 GLU A N 1
ATOM 720 C CA . GLU A 1 92 ? 6.390 -4.056 3.347 1.00 94.38 92 GLU A CA 1
ATOM 721 C C . GLU A 1 92 ? 6.172 -5.050 2.210 1.00 94.38 92 GLU A C 1
ATOM 723 O O . GLU A 1 92 ? 6.016 -6.249 2.436 1.00 94.38 92 GLU A O 1
ATOM 728 N N . ALA A 1 93 ? 6.214 -4.544 0.983 1.00 94.44 93 ALA A N 1
ATOM 729 C CA . ALA A 1 93 ? 6.361 -5.350 -0.217 1.00 94.44 93 ALA A CA 1
ATOM 730 C C . ALA A 1 93 ? 7.499 -4.788 -1.069 1.00 94.44 93 ALA A C 1
ATOM 732 O O . ALA A 1 93 ? 7.645 -3.571 -1.198 1.00 94.44 93 ALA A O 1
ATOM 733 N N . VAL A 1 94 ? 8.282 -5.676 -1.679 1.00 93.38 94 VAL A N 1
ATOM 734 C CA . VAL A 1 94 ? 9.363 -5.318 -2.603 1.00 93.38 94 VAL A CA 1
ATOM 735 C C . VAL A 1 94 ? 9.091 -5.979 -3.947 1.00 93.38 94 VAL A C 1
ATOM 737 O O . VAL A 1 94 ? 8.745 -7.158 -3.998 1.00 93.38 94 VAL A O 1
ATOM 740 N N . THR A 1 95 ? 9.239 -5.232 -5.039 1.00 91.44 95 THR A N 1
ATOM 741 C CA . THR A 1 95 ? 9.137 -5.764 -6.403 1.00 91.44 95 THR A CA 1
ATOM 742 C C . THR A 1 95 ? 10.357 -5.365 -7.224 1.00 91.44 95 THR A C 1
ATOM 744 O O . THR A 1 95 ? 10.800 -4.218 -7.160 1.00 91.44 95 THR A O 1
ATOM 747 N N . GLY A 1 96 ? 10.909 -6.312 -7.982 1.00 88.94 96 GLY A N 1
ATOM 748 C CA . GLY A 1 96 ? 12.008 -6.066 -8.913 1.00 88.94 96 GLY A CA 1
ATOM 749 C C . GLY A 1 96 ? 11.503 -5.532 -10.255 1.00 88.94 96 GLY A C 1
ATOM 750 O O . GLY A 1 96 ? 10.479 -5.977 -10.769 1.00 88.94 96 GLY A O 1
ATOM 751 N N . LEU A 1 97 ? 12.234 -4.585 -10.840 1.00 84.75 97 LEU A N 1
ATOM 752 C CA . LEU A 1 97 ? 11.942 -3.935 -12.126 1.00 84.75 97 LEU A CA 1
ATOM 753 C C . LEU A 1 97 ? 12.852 -4.458 -13.245 1.00 84.75 97 LEU A C 1
ATOM 755 O O . LEU A 1 97 ? 13.268 -3.717 -14.136 1.00 84.75 97 LEU A O 1
ATOM 759 N N . GLU A 1 98 ? 13.144 -5.755 -13.214 1.00 74.69 98 GLU A N 1
ATOM 760 C CA . GLU A 1 98 ? 14.024 -6.410 -14.188 1.00 74.69 98 GLU A CA 1
ATOM 761 C C . GLU A 1 98 ? 13.403 -6.485 -15.593 1.00 74.69 98 GLU A C 1
ATOM 763 O O . GLU A 1 98 ? 14.111 -6.605 -16.591 1.00 74.69 98 GLU A O 1
ATOM 768 N N . SER A 1 99 ? 12.075 -6.367 -15.693 1.00 69.12 99 SER A N 1
ATOM 769 C CA . SER A 1 99 ? 11.366 -6.402 -16.971 1.00 69.12 99 SER A CA 1
ATOM 770 C C . SER A 1 99 ? 11.500 -5.085 -17.747 1.00 69.12 99 SER A C 1
ATOM 772 O O . SER A 1 99 ? 11.434 -3.978 -17.201 1.00 69.12 99 SER A O 1
ATOM 774 N N . SER A 1 100 ? 11.585 -5.194 -19.076 1.00 70.50 100 SER A N 1
ATOM 775 C CA . SER A 1 100 ? 11.435 -4.040 -19.975 1.00 70.50 100 SER A CA 1
ATOM 776 C C . SER A 1 100 ? 10.022 -3.441 -19.934 1.00 70.50 100 SER A C 1
ATOM 778 O O . SER A 1 100 ? 9.804 -2.364 -20.486 1.00 70.50 100 SER A O 1
ATOM 780 N N . SER A 1 101 ? 9.068 -4.117 -19.289 1.00 76.62 101 SER A N 1
ATOM 781 C CA . SER A 1 101 ? 7.698 -3.630 -19.140 1.00 76.62 101 SER A CA 1
ATOM 782 C C . SER A 1 101 ? 7.665 -2.262 -18.462 1.00 76.62 101 SER A C 1
ATOM 784 O O . SER A 1 101 ? 8.342 -2.014 -17.466 1.00 76.62 101 SER A O 1
ATOM 786 N N . GLU A 1 102 ? 6.865 -1.359 -19.017 1.00 83.19 102 GLU A N 1
ATOM 787 C CA . GLU A 1 102 ? 6.675 -0.019 -18.462 1.00 83.19 102 GLU A CA 1
ATOM 788 C C . GLU A 1 102 ? 5.612 -0.016 -17.368 1.00 83.19 102 GLU A C 1
ATOM 790 O O . GLU A 1 102 ? 5.677 0.782 -16.441 1.00 83.19 102 GLU A O 1
ATOM 795 N N . LEU A 1 103 ? 4.640 -0.924 -17.452 1.00 88.19 103 LEU A N 1
ATOM 796 C CA . LEU A 1 103 ? 3.592 -1.083 -16.456 1.00 88.19 103 LEU A CA 1
ATOM 797 C C . LEU A 1 103 ? 4.002 -2.117 -15.418 1.00 88.19 103 LEU A C 1
ATOM 799 O O . LEU A 1 103 ? 4.334 -3.252 -15.756 1.00 88.19 103 LEU A O 1
ATOM 803 N N . PHE A 1 104 ? 3.910 -1.734 -14.153 1.00 89.38 104 PHE A N 1
ATOM 804 C CA . PHE A 1 104 ? 4.169 -2.615 -13.026 1.00 89.38 104 PHE A CA 1
ATOM 805 C C . PHE A 1 104 ? 3.064 -2.490 -11.985 1.00 89.38 104 PHE A C 1
ATOM 807 O O . PHE A 1 104 ? 2.353 -1.486 -11.882 1.00 89.38 104 PHE A O 1
ATOM 814 N N . THR A 1 105 ? 2.910 -3.568 -11.226 1.00 92.12 105 THR A N 1
ATOM 815 C CA . THR A 1 105 ? 1.934 -3.672 -10.151 1.00 92.12 105 THR A CA 1
ATOM 816 C C . THR A 1 105 ? 2.644 -4.190 -8.913 1.00 92.12 105 THR A C 1
ATOM 818 O O . THR A 1 105 ? 3.358 -5.186 -8.984 1.00 92.12 105 THR A O 1
ATOM 821 N N . ILE A 1 106 ? 2.448 -3.513 -7.789 1.00 94.31 106 ILE A N 1
ATOM 822 C CA . ILE A 1 106 ? 2.964 -3.919 -6.484 1.00 94.31 106 ILE A CA 1
ATOM 823 C C . ILE A 1 106 ? 1.804 -3.950 -5.496 1.00 94.31 106 ILE A C 1
ATOM 825 O O . ILE A 1 106 ? 0.983 -3.034 -5.464 1.00 94.31 106 ILE A O 1
ATOM 829 N N . SER A 1 107 ? 1.718 -5.019 -4.711 1.00 95.00 107 SER A N 1
ATOM 830 C CA . SER A 1 107 ? 0.683 -5.190 -3.696 1.00 95.00 107 SER A CA 1
ATOM 831 C C . SER A 1 107 ? 1.298 -5.461 -2.335 1.00 95.00 107 SER A C 1
ATOM 833 O O . SER A 1 107 ? 2.211 -6.279 -2.237 1.00 95.00 107 SER A O 1
ATOM 835 N N . VAL A 1 108 ? 0.762 -4.833 -1.296 1.00 95.38 108 VAL A N 1
ATOM 836 C CA . VAL A 1 108 ? 1.103 -5.120 0.098 1.00 95.38 108 VAL A CA 1
ATOM 837 C C . VAL A 1 108 ? -0.181 -5.384 0.868 1.00 95.38 108 VAL A C 1
ATOM 839 O O . VAL A 1 108 ? -1.112 -4.579 0.825 1.00 95.38 108 VAL A O 1
ATOM 842 N N . ASN A 1 109 ? -0.216 -6.525 1.552 1.00 94.62 109 ASN A N 1
ATOM 843 C CA . ASN A 1 109 ? -1.345 -6.950 2.366 1.00 94.62 109 ASN A CA 1
ATOM 844 C C . ASN A 1 109 ? -0.839 -7.395 3.736 1.00 94.62 109 ASN A C 1
ATOM 846 O O . ASN A 1 109 ? 0.236 -7.993 3.827 1.00 94.62 109 ASN A O 1
ATOM 850 N N . GLY A 1 110 ? -1.613 -7.140 4.784 1.00 92.81 110 GLY A N 1
ATOM 851 C CA . GLY A 1 110 ? -1.307 -7.637 6.117 1.00 92.81 110 GLY A CA 1
ATOM 852 C C . GLY A 1 110 ? -1.936 -6.811 7.224 1.00 92.81 110 GLY A C 1
ATOM 853 O O . GLY A 1 110 ? -2.580 -5.792 6.990 1.00 92.81 110 GLY A O 1
ATOM 854 N N . VAL A 1 111 ? -1.705 -7.246 8.458 1.00 91.44 111 VAL A N 1
ATOM 855 C CA . VAL A 1 111 ? -2.363 -6.682 9.634 1.00 91.44 111 VAL A CA 1
ATOM 856 C C . VAL A 1 111 ? -1.401 -5.800 10.423 1.00 91.44 111 VAL A C 1
ATOM 858 O O . VAL A 1 111 ? -0.286 -6.217 10.737 1.00 91.44 111 VAL A O 1
ATOM 861 N N . LEU A 1 112 ? -1.846 -4.595 10.781 1.00 90.56 112 LEU A N 1
ATOM 862 C CA . LEU A 1 112 ? -1.166 -3.728 11.745 1.00 90.56 112 LEU A CA 1
ATOM 863 C C . LEU A 1 112 ? -2.031 -3.548 12.994 1.00 90.56 112 LEU A C 1
ATOM 865 O O . LEU A 1 112 ? -3.254 -3.422 12.914 1.00 90.56 112 LEU A O 1
ATOM 869 N N . TYR A 1 113 ? -1.369 -3.497 14.147 1.00 88.88 113 TYR A N 1
ATOM 870 C CA . TYR A 1 113 ? -1.982 -3.212 15.440 1.00 88.88 113 TYR A CA 1
ATOM 871 C C . TYR A 1 113 ? -1.897 -1.713 15.705 1.00 88.88 113 TYR A C 1
ATOM 873 O O . TYR A 1 113 ? -0.807 -1.181 15.907 1.00 88.88 113 TYR A O 1
ATOM 881 N N . LEU A 1 114 ? -3.037 -1.032 15.688 1.00 87.31 114 LEU A N 1
ATOM 882 C CA . LEU A 1 114 ? -3.125 0.413 15.864 1.00 87.31 114 LEU A CA 1
ATOM 883 C C . LEU A 1 114 ? -3.686 0.752 17.232 1.00 87.31 114 LEU A C 1
ATOM 885 O O . LEU A 1 114 ? -4.730 0.245 17.616 1.00 87.31 114 LEU A O 1
ATOM 889 N N . GLN A 1 115 ? -3.035 1.661 17.938 1.00 87.62 115 GLN A N 1
ATOM 890 C CA . GLN A 1 115 ? -3.593 2.273 19.136 1.00 87.62 115 GLN A CA 1
ATOM 891 C C . GLN A 1 115 ? -4.560 3.404 18.764 1.00 87.62 115 GLN A C 1
ATOM 893 O O . GLN A 1 115 ? -4.469 4.000 17.684 1.00 87.62 115 GLN A O 1
ATOM 898 N N . SER A 1 116 ? -5.468 3.738 19.679 1.00 83.38 116 SER A N 1
ATOM 899 C CA . SER A 1 116 ? -6.342 4.905 19.546 1.00 83.38 116 SER A CA 1
ATOM 900 C C . SER A 1 116 ? -5.541 6.179 19.231 1.00 83.38 116 SER A C 1
ATOM 902 O O . SER A 1 116 ? -4.518 6.465 19.852 1.00 83.38 116 SER A O 1
ATOM 904 N N . GLY A 1 117 ? -5.990 6.933 18.224 1.00 86.81 117 GLY A N 1
ATOM 905 C CA . GLY A 1 117 ? -5.332 8.162 17.766 1.00 86.81 117 GLY A CA 1
ATOM 906 C C . GLY A 1 117 ? -4.119 7.962 16.847 1.00 86.81 117 GLY A C 1
ATOM 907 O O . GLY A 1 117 ? -3.581 8.945 16.338 1.00 86.81 117 GLY A O 1
ATOM 908 N N . GLN A 1 118 ? -3.688 6.725 16.580 1.00 90.12 118 GLN A N 1
ATOM 909 C CA . GLN A 1 118 ? -2.640 6.474 15.590 1.00 90.12 118 GLN A CA 1
ATOM 910 C C . GLN A 1 118 ? -3.182 6.547 14.157 1.00 90.12 118 GLN A C 1
ATOM 912 O O . GLN A 1 118 ? -4.283 6.084 13.853 1.00 90.12 118 GLN A O 1
ATOM 917 N N . TYR A 1 119 ? -2.367 7.096 13.255 1.00 90.44 119 TYR A N 1
ATOM 918 C CA . TYR A 1 119 ? -2.628 7.120 11.817 1.00 90.44 119 TYR A CA 1
ATOM 919 C C . TYR A 1 119 ? -1.648 6.205 11.080 1.00 90.44 119 TYR A C 1
ATOM 921 O O . TYR A 1 119 ? -0.550 5.936 11.571 1.00 90.44 119 TYR A O 1
ATOM 929 N N . THR A 1 120 ? -2.030 5.753 9.888 1.00 92.50 120 THR A N 1
ATOM 930 C CA . THR A 1 120 ? -1.144 5.019 8.976 1.00 92.50 120 THR A CA 1
ATOM 931 C C . THR A 1 120 ? -0.817 5.851 7.750 1.00 92.50 120 THR A C 1
ATOM 933 O O . THR A 1 120 ? -1.683 6.557 7.236 1.00 92.50 120 THR A O 1
ATOM 936 N N . SER A 1 121 ? 0.404 5.728 7.251 1.00 93.44 121 SER A N 1
ATOM 937 C CA . SER A 1 121 ? 0.875 6.379 6.030 1.00 93.44 121 SER A CA 1
ATOM 938 C C . SER A 1 121 ? 1.432 5.359 5.045 1.00 93.44 121 SER A C 1
ATOM 940 O O . SER A 1 121 ? 1.914 4.296 5.433 1.00 93.44 121 SER A O 1
ATOM 942 N N . VAL A 1 122 ? 1.326 5.683 3.757 1.00 94.25 122 VAL A N 1
ATOM 943 C CA . VAL A 1 122 ? 1.795 4.849 2.649 1.00 94.25 122 VAL A CA 1
ATOM 944 C C . VAL A 1 122 ? 3.027 5.502 2.037 1.00 94.25 122 VAL A C 1
ATOM 946 O O . VAL A 1 122 ? 2.982 6.679 1.683 1.00 94.25 122 VAL A O 1
ATOM 949 N N . PHE A 1 123 ? 4.106 4.739 1.879 1.00 93.81 123 PHE A N 1
ATOM 950 C CA . PHE A 1 123 ? 5.351 5.191 1.261 1.00 93.81 123 PHE A CA 1
ATOM 951 C C . PHE A 1 123 ? 5.729 4.302 0.086 1.00 93.81 123 PHE A C 1
ATOM 953 O O . PHE A 1 123 ? 5.593 3.084 0.153 1.00 93.81 123 PHE A O 1
ATOM 960 N N . LEU A 1 124 ? 6.253 4.919 -0.969 1.00 93.00 124 LEU A N 1
ATOM 961 C CA . LEU A 1 124 ? 6.852 4.226 -2.100 1.00 93.00 124 LEU A CA 1
ATOM 962 C C . LEU A 1 124 ? 8.302 4.684 -2.232 1.00 93.00 124 LEU A C 1
ATOM 964 O O . LEU A 1 124 ? 8.562 5.826 -2.605 1.00 93.00 124 LEU A O 1
ATOM 968 N N . ASP A 1 125 ? 9.231 3.787 -1.936 1.00 92.31 125 ASP A N 1
ATOM 969 C CA . ASP A 1 125 ? 10.650 3.995 -2.184 1.00 92.31 125 ASP A CA 1
ATOM 970 C C . ASP A 1 125 ? 11.001 3.466 -3.581 1.00 92.31 125 ASP A C 1
ATOM 972 O O . ASP A 1 125 ? 10.730 2.310 -3.930 1.00 92.31 125 ASP A O 1
ATOM 976 N N . ASN A 1 126 ? 11.551 4.357 -4.404 1.00 91.50 126 ASN A N 1
ATOM 977 C CA . ASN A 1 126 ? 11.863 4.112 -5.802 1.00 91.50 126 ASN A CA 1
ATOM 978 C C . ASN A 1 126 ? 13.377 4.029 -6.001 1.00 91.50 126 ASN A C 1
ATOM 980 O O . ASN A 1 126 ? 14.029 5.011 -6.356 1.00 91.50 126 ASN A O 1
ATOM 984 N N . ALA A 1 127 ? 13.918 2.822 -5.858 1.00 90.00 127 ALA A N 1
ATOM 985 C CA . ALA A 1 127 ? 15.332 2.544 -6.091 1.00 90.00 127 ALA A CA 1
ATOM 986 C C . ALA A 1 127 ? 15.659 2.268 -7.568 1.00 90.00 127 ALA A C 1
ATOM 988 O O . ALA A 1 127 ? 16.779 1.885 -7.895 1.00 90.00 127 ALA A O 1
ATOM 989 N N . SER A 1 128 ? 14.696 2.449 -8.477 1.00 85.19 128 SER A N 1
ATOM 990 C CA . SER A 1 128 ? 14.912 2.166 -9.892 1.00 85.19 128 SER A CA 1
ATOM 991 C C . SER A 1 128 ? 15.697 3.291 -10.587 1.00 85.19 128 SER A C 1
ATOM 993 O O . SER A 1 128 ? 16.499 3.029 -11.476 1.00 85.19 128 SER A O 1
ATOM 995 N N . GLY A 1 129 ? 15.505 4.556 -10.195 1.00 81.25 129 GLY A N 1
ATOM 996 C CA . GLY A 1 129 ? 16.136 5.705 -10.865 1.00 81.25 129 G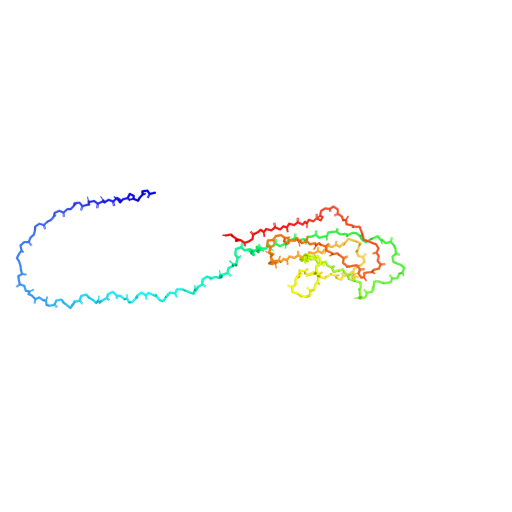LY A CA 1
ATOM 997 C C . GLY A 1 129 ? 15.430 6.164 -12.151 1.00 81.25 129 GLY A C 1
ATOM 998 O O . GLY A 1 129 ? 16.055 6.751 -13.026 1.00 81.25 129 GLY A O 1
ATOM 999 N N . SER A 1 130 ? 14.133 5.873 -12.298 1.00 84.81 130 SER A N 1
ATOM 1000 C CA . SER A 1 130 ? 13.234 6.451 -13.316 1.00 84.81 130 SER A CA 1
ATOM 1001 C C . SER A 1 130 ? 12.060 7.093 -12.614 1.00 84.81 130 SER A C 1
ATOM 1003 O O . SER A 1 130 ? 11.677 6.628 -11.539 1.00 84.81 130 SER A O 1
ATOM 1005 N N . SER A 1 131 ? 11.452 8.100 -13.236 1.00 87.75 131 SER A N 1
ATOM 1006 C CA . SER A 1 131 ? 10.165 8.602 -12.780 1.00 87.75 131 SER A CA 1
ATOM 1007 C C . SER A 1 131 ? 9.075 7.553 -12.992 1.00 87.75 131 SER A C 1
ATOM 1009 O O . SER A 1 131 ? 9.110 6.732 -13.916 1.00 87.75 131 SER A O 1
ATOM 1011 N N . LEU A 1 132 ? 8.133 7.551 -12.056 1.00 89.69 132 LEU A N 1
ATOM 1012 C CA . LEU A 1 132 ? 7.009 6.636 -12.027 1.00 89.69 132 LEU A CA 1
ATOM 1013 C C . LEU A 1 132 ? 5.739 7.448 -11.855 1.00 89.69 132 LEU A C 1
ATOM 1015 O O . LEU A 1 132 ? 5.649 8.271 -10.944 1.00 89.69 132 LEU A O 1
ATOM 1019 N N . THR A 1 133 ? 4.745 7.162 -12.679 1.00 91.62 133 THR A N 1
ATOM 1020 C CA . THR A 1 133 ? 3.419 7.756 -12.564 1.00 91.62 133 THR A CA 1
ATOM 1021 C C . THR A 1 133 ? 2.473 6.730 -11.966 1.00 91.62 133 THR A C 1
ATOM 1023 O O . THR A 1 133 ? 2.319 5.626 -12.498 1.00 91.62 133 THR A O 1
ATOM 1026 N N . VAL A 1 134 ? 1.797 7.087 -10.876 1.00 92.19 134 VAL A N 1
ATOM 1027 C CA . VAL A 1 134 ? 0.719 6.255 -10.333 1.00 92.19 134 VAL A CA 1
ATOM 1028 C C . VAL A 1 134 ? -0.451 6.258 -11.309 1.00 92.19 134 VAL A C 1
ATOM 1030 O O . VAL A 1 134 ? -0.894 7.300 -11.786 1.00 92.19 134 VAL A O 1
ATOM 1033 N N . ARG A 1 135 ? -0.939 5.064 -11.628 1.00 94.50 135 ARG A N 1
ATOM 1034 C CA . ARG A 1 135 ? -2.000 4.837 -12.605 1.00 94.50 135 ARG A CA 1
ATOM 1035 C C . ARG A 1 135 ? -3.357 4.727 -11.920 1.00 94.50 135 ARG A C 1
ATOM 1037 O O . ARG A 1 135 ? -3.473 4.273 -10.776 1.00 94.50 135 ARG A O 1
ATOM 1044 N N . SER A 1 136 ? -4.397 5.057 -12.683 1.00 91.88 136 SER A N 1
ATOM 1045 C CA . SER A 1 136 ? -5.776 4.732 -12.325 1.00 91.88 136 SER A CA 1
ATOM 1046 C C . SER A 1 136 ? -5.946 3.219 -12.127 1.00 91.88 136 SER A C 1
ATOM 1048 O O . SER A 1 136 ? -5.312 2.397 -12.796 1.00 91.88 136 SER A O 1
ATOM 1050 N N . GLY A 1 137 ? -6.781 2.846 -11.156 1.00 90.81 137 GLY A N 1
ATOM 1051 C CA . GLY A 1 137 ? -6.961 1.453 -10.735 1.00 90.81 137 GLY A 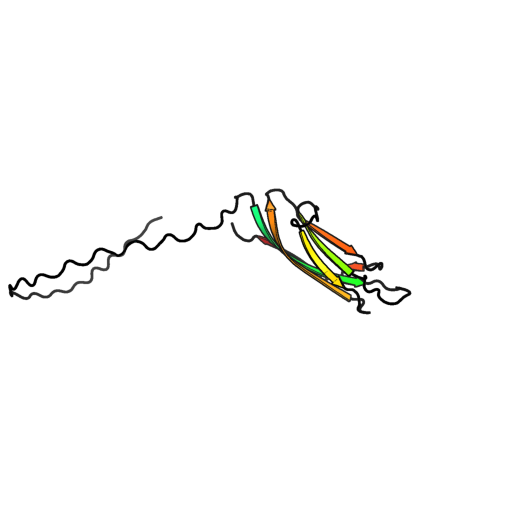CA 1
ATOM 1052 C C . GLY A 1 137 ? -5.960 0.964 -9.684 1.00 90.81 137 GLY A C 1
ATOM 1053 O O . GLY A 1 137 ? -5.920 -0.239 -9.426 1.00 90.81 137 GLY A O 1
ATOM 1054 N N . SER A 1 138 ? -5.165 1.867 -9.103 1.00 94.81 138 SER A N 1
ATOM 1055 C CA . SER A 1 138 ? -4.554 1.660 -7.784 1.00 94.81 138 SER A CA 1
ATOM 1056 C C . SER A 1 138 ? -5.636 1.748 -6.701 1.00 94.81 138 SER A C 1
ATOM 1058 O O . SER A 1 138 ? -6.580 2.523 -6.845 1.00 94.81 138 SER A O 1
ATOM 1060 N N . HIS A 1 139 ? -5.522 0.961 -5.635 1.00 95.12 139 HIS A N 1
ATOM 1061 C CA . HIS A 1 139 ? -6.544 0.848 -4.594 1.00 95.12 139 HIS A CA 1
ATOM 1062 C C . HIS A 1 139 ? -5.916 0.641 -3.218 1.00 95.12 139 HIS A C 1
ATOM 1064 O O . HIS A 1 139 ? -4.976 -0.137 -3.093 1.00 95.12 139 HIS A O 1
ATOM 1070 N N . PHE A 1 140 ? -6.482 1.289 -2.200 1.00 94.69 140 PHE A N 1
ATOM 1071 C CA . PHE A 1 140 ? -6.134 1.128 -0.791 1.00 94.69 140 PHE A CA 1
ATOM 1072 C C . PHE A 1 140 ? -7.405 0.881 0.022 1.00 94.69 140 PHE A C 1
ATOM 1074 O O . PHE A 1 140 ? -8.350 1.664 -0.065 1.00 94.69 140 PHE A O 1
ATOM 1081 N N . SER A 1 141 ? -7.410 -0.163 0.843 1.00 93.25 141 SER A N 1
ATOM 1082 C CA . SER A 1 141 ? -8.473 -0.440 1.808 1.00 93.25 141 SER A CA 1
ATOM 1083 C C . SER A 1 141 ? -7.907 -0.919 3.132 1.00 93.25 141 SER A C 1
ATOM 1085 O O . SER A 1 141 ? -6.817 -1.488 3.193 1.00 93.25 141 SER A O 1
ATOM 1087 N N . ALA A 1 142 ? -8.691 -0.718 4.187 1.00 91.25 142 ALA A N 1
ATOM 1088 C CA . ALA A 1 142 ? -8.416 -1.272 5.497 1.00 91.25 142 ALA A CA 1
ATOM 1089 C C . ALA A 1 142 ? -9.709 -1.771 6.146 1.00 91.25 142 ALA A C 1
ATOM 1091 O O . ALA A 1 142 ? -10.729 -1.083 6.091 1.00 91.25 142 ALA A O 1
ATOM 1092 N N . VAL A 1 143 ? -9.656 -2.942 6.777 1.00 91.00 143 VAL A N 1
ATOM 1093 C CA . VAL A 1 143 ? -10.780 -3.550 7.499 1.00 91.00 143 VAL A CA 1
ATOM 1094 C C . VAL A 1 143 ? -10.400 -3.713 8.962 1.00 91.00 143 VAL A C 1
ATOM 1096 O O . VAL A 1 143 ? -9.312 -4.187 9.276 1.00 91.00 143 VAL A O 1
ATOM 1099 N N . LEU A 1 144 ? -11.294 -3.312 9.864 1.00 88.56 144 LEU A N 1
ATOM 1100 C CA . LEU A 1 144 ? -11.119 -3.540 11.294 1.00 88.56 144 LEU A CA 1
ATOM 1101 C C . LEU A 1 144 ? -11.457 -4.999 11.636 1.00 88.56 144 LEU A C 1
ATOM 1103 O O . LEU A 1 144 ? -12.557 -5.461 11.339 1.00 88.56 144 LEU A O 1
ATOM 1107 N N . LEU A 1 145 ? -10.523 -5.706 12.268 1.00 82.06 145 LEU A N 1
ATOM 1108 C CA . LEU A 1 145 ? -10.682 -7.092 12.699 1.00 82.06 145 LEU A CA 1
ATOM 1109 C C . LEU A 1 145 ? -10.964 -7.151 14.209 1.00 82.06 145 LEU A C 1
ATOM 1111 O O . LEU A 1 145 ? -10.053 -7.013 15.015 1.00 82.06 145 LEU A O 1
ATOM 1115 N N . GLY A 1 146 ? -12.215 -7.421 14.585 1.00 65.56 146 GLY A N 1
ATOM 1116 C CA . GLY A 1 146 ? -12.612 -7.668 15.978 1.00 65.56 146 GLY A CA 1
ATOM 1117 C C . GLY A 1 146 ? -12.871 -6.400 16.800 1.00 65.56 146 GLY A C 1
ATOM 1118 O O . GLY A 1 146 ? -12.049 -5.487 16.844 1.00 65.56 146 GLY A O 1
ATOM 1119 N N . VAL A 1 147 ? -14.035 -6.379 17.453 1.00 56.53 147 VAL A N 1
ATOM 1120 C CA . VAL A 1 147 ? -14.432 -5.471 18.542 1.00 56.53 147 VAL A CA 1
ATOM 1121 C C . VAL A 1 147 ? -15.069 -6.290 19.653 1.00 56.53 147 VAL A C 1
ATOM 1123 O O . VAL A 1 147 ? -15.699 -7.320 19.315 1.00 56.53 147 VAL A O 1
#

Secondary structure (DSSP, 8-state):
------------------------PPPPPPPPPPPPPPPPPP---TTEEEEEEEEEEEEEE----SSPPPTT-EEEEEEEETT---TTSEEEEEEE--SS-SEEEEEEEEEEEEETT--EEEEEEETTSS-EEEPTT-EEEEEEE--

Organism: Tupaia chinensis (NCBI:txid246437)

Sequence (147 aa):
MLFVRQSDKGVNSKRRSRGKTRRVQPLPGPPGPPGPQGPPGPIIPPEALLKDFQLLLKALREQPRRGPPRPRDQLRLLICIQSQCQRHVSLEAVTGLESSSELFTISVNGVLYLQSGQYTSVFLDNASGSSLTVRSGSHFSAVLLGV

Foldseek 3Di:
DDDDDDDPDDDDDDDDDDDDDDDPDDPDDPPDDPDDDDDDDDDDPPQKWKKKKKWKWKKFFDDDDPDAFDQQFKKKKKKAKVPPRPPPGIWID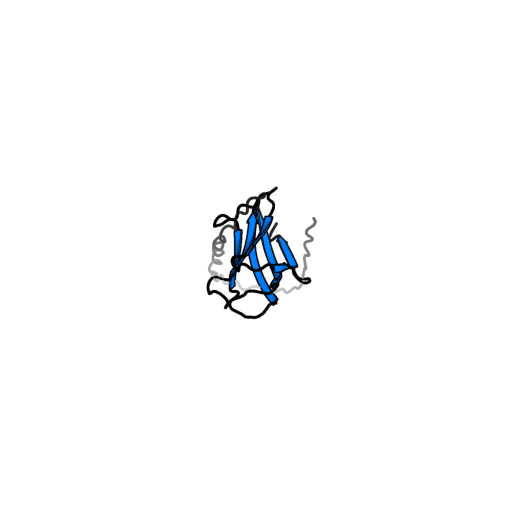MDHPNDPGRIDMTMTIDIGIDGPPIDIDMDMDGRRPTDMDTDPPTDIDMDTDDD

Radius of gyration: 33.02 Å; chains: 1; bounding box: 73×67×67 Å

pLDDT: mean 78.41, std 16.73, range [38.47, 96.5]

InterPro domains:
  IPR052136 Adipolin/Erythroferrone-related [PTHR24019] (60-147)